Protein AF-U7V9H7-F1 (afdb_monomer_lite)

Sequence (115 aa):
MNNPPDRAIKSSGKIASATRHAEEDVANEFVEAVEKAGLSNEEVKGVLHLYQSNPSGVCPTCLSGLGNPDKASGVIKQLSERYPNLKIKVSSNQVEGVRVTGRSNFTVQNGKYVD

Secondary structure (DSSP, 8-state):
--PPPPPSS--S-SSGGGSS-HHHHHHHHHHHHHHHTT--TTT--EEEEEEES-TT-B-TTTTTTTT-TTS---HHHHHHHHSTTEEEEEEE---TTPPP-SB-EEEEETTEE--

pLDDT: mean 89.59, std 10.97, range [36.5, 98.19]

Foldseek 3Di:
DPDPPDAQFWFPDPDPVRTDDPLSVVLRVVVVVCVVVVHALARDADEAEAEAQDQQADDCRQLWCQANVVTDHHRVLSSQLSNQRYKYWFAYDHDPPDHHPYDGTFIDHNSYTDD

Organism: NCBI:txid888019

Radius of gyration: 14.15 Å; chains: 1; bounding box: 34×43×33 Å

Structure (mmCIF, N/CA/C/O backbone):
data_AF-U7V9H7-F1
#
_entry.id   AF-U7V9H7-F1
#
loop_
_atom_site.group_PDB
_atom_site.id
_atom_site.type_symbol
_atom_site.label_atom_id
_atom_site.label_alt_id
_atom_site.label_comp_id
_atom_site.label_asym_id
_atom_site.label_entity_id
_atom_site.label_seq_id
_atom_site.pdbx_PDB_ins_code
_atom_site.Cartn_x
_atom_site.Cartn_y
_atom_site.Cartn_z
_atom_site.occupancy
_atom_site.B_iso_or_equiv
_atom_site.auth_seq_id
_atom_site.auth_comp_id
_atom_site.auth_asym_id
_atom_site.auth_atom_id
_atom_site.pdbx_PDB_model_num
ATOM 1 N N . MET A 1 1 ? -4.447 29.709 -6.068 1.00 36.50 1 MET A N 1
ATOM 2 C CA . MET A 1 1 ? -3.776 28.406 -6.256 1.00 36.50 1 MET A CA 1
ATOM 3 C C . MET A 1 1 ? -4.681 27.327 -5.686 1.00 36.50 1 MET A C 1
ATOM 5 O O . MET A 1 1 ? -5.032 27.437 -4.520 1.00 36.50 1 MET A O 1
ATOM 9 N N . ASN A 1 2 ? -5.094 26.334 -6.476 1.00 40.44 2 ASN A N 1
ATOM 10 C CA . ASN A 1 2 ? -5.813 25.182 -5.929 1.00 40.44 2 ASN A CA 1
ATOM 11 C C . ASN A 1 2 ? -4.797 24.325 -5.173 1.00 40.44 2 ASN A C 1
ATOM 13 O O . ASN A 1 2 ? -3.866 23.793 -5.777 1.00 40.44 2 ASN A O 1
ATOM 17 N N . ASN A 1 3 ? -4.934 24.263 -3.850 1.00 40.00 3 ASN A N 1
ATOM 18 C CA . ASN A 1 3 ? -4.180 23.324 -3.033 1.00 40.00 3 ASN A CA 1
ATOM 19 C C . ASN A 1 3 ? -4.499 21.915 -3.570 1.00 40.00 3 ASN A C 1
ATOM 21 O O . ASN A 1 3 ? -5.684 21.626 -3.760 1.00 40.00 3 ASN A O 1
ATOM 25 N N . PRO A 1 4 ? -3.512 21.059 -3.895 1.00 52.91 4 PRO A N 1
ATOM 26 C CA . PRO A 1 4 ? -3.831 19.685 -4.260 1.00 52.91 4 PRO A CA 1
ATOM 27 C C . PRO A 1 4 ? -4.640 19.056 -3.114 1.00 52.91 4 PRO A C 1
ATOM 29 O O . PRO A 1 4 ? -4.337 19.360 -1.955 1.00 52.91 4 PRO A O 1
ATOM 32 N N . PRO A 1 5 ? -5.668 18.241 -3.414 1.00 58.62 5 PRO A N 1
ATOM 33 C CA . PRO A 1 5 ? -6.498 17.624 -2.383 1.00 58.62 5 PRO A CA 1
ATOM 34 C C . PRO A 1 5 ? -5.601 16.930 -1.355 1.00 58.62 5 PRO A C 1
ATOM 36 O O . PRO A 1 5 ? -4.578 16.341 -1.723 1.00 58.62 5 PRO A O 1
ATOM 39 N N . ASP A 1 6 ? -5.927 17.064 -0.067 1.00 69.12 6 ASP A N 1
ATOM 40 C CA . ASP A 1 6 ? -5.145 16.396 0.968 1.00 69.12 6 ASP A CA 1
ATOM 41 C C . ASP A 1 6 ? -5.282 14.882 0.778 1.00 69.12 6 ASP A C 1
ATOM 43 O O . ASP A 1 6 ? -6.382 14.340 0.741 1.00 69.12 6 ASP A O 1
ATOM 47 N N . ARG A 1 7 ? -4.148 14.216 0.553 1.00 78.81 7 ARG A N 1
ATOM 48 C CA . ARG A 1 7 ? -4.097 12.782 0.253 1.00 78.81 7 ARG A CA 1
ATOM 49 C C . ARG A 1 7 ? -3.817 12.020 1.526 1.00 78.81 7 ARG A C 1
ATOM 51 O O . ARG A 1 7 ? -2.784 12.236 2.152 1.00 78.81 7 ARG A O 1
ATOM 58 N N . ALA A 1 8 ? -4.700 11.109 1.889 1.00 88.75 8 ALA A N 1
ATOM 59 C CA . ALA A 1 8 ? -4.590 10.376 3.134 1.00 88.75 8 ALA A CA 1
ATOM 60 C C . ALA A 1 8 ? -3.408 9.381 3.135 1.00 88.75 8 ALA A C 1
ATOM 62 O O . ALA A 1 8 ? -2.904 9.050 4.207 1.00 88.75 8 ALA A O 1
ATOM 63 N N . ILE A 1 9 ? -2.963 8.913 1.963 1.00 92.38 9 ILE A N 1
ATOM 64 C CA . ILE A 1 9 ? -1.749 8.104 1.769 1.00 92.38 9 ILE A CA 1
ATOM 65 C C . ILE A 1 9 ? -0.746 8.909 0.935 1.00 92.38 9 ILE A C 1
ATOM 67 O O . ILE A 1 9 ? -1.110 9.438 -0.118 1.00 92.38 9 ILE A O 1
ATOM 71 N N . LYS A 1 10 ? 0.513 9.010 1.382 1.00 92.25 10 LYS A N 1
ATOM 72 C CA . LYS A 1 10 ? 1.548 9.828 0.714 1.00 92.25 10 LYS A CA 1
ATOM 73 C C . LYS A 1 10 ? 2.837 9.040 0.489 1.00 92.25 10 LYS A C 1
ATOM 75 O O . LYS A 1 10 ? 3.251 8.284 1.359 1.00 92.25 10 LYS A O 1
ATOM 80 N N . SER A 1 11 ? 3.520 9.228 -0.638 1.00 89.44 11 SER A N 1
ATOM 81 C CA . SER A 1 11 ? 4.863 8.657 -0.814 1.00 89.44 11 SER A CA 1
ATOM 82 C C . SER A 1 11 ? 5.844 9.182 0.246 1.00 89.44 11 SER A C 1
ATOM 84 O O . SER A 1 11 ? 5.766 10.334 0.669 1.00 89.44 11 SER A O 1
ATOM 86 N N . SER A 1 12 ? 6.804 8.344 0.648 1.00 89.00 12 SER A N 1
ATOM 87 C CA . SER A 1 12 ? 7.921 8.730 1.523 1.00 89.00 12 SER A CA 1
ATOM 88 C C . SER A 1 12 ? 9.042 9.478 0.784 1.00 89.00 12 SER A C 1
ATOM 90 O O . SER A 1 12 ? 9.994 9.956 1.408 1.00 89.00 12 SER A O 1
ATOM 92 N N . GLY A 1 13 ? 8.954 9.573 -0.546 1.00 85.69 13 GLY A N 1
ATOM 93 C CA . GLY A 1 13 ? 9.896 10.302 -1.385 1.00 85.69 13 GLY A CA 1
ATOM 94 C C . GLY A 1 13 ? 9.822 11.816 -1.171 1.00 85.69 13 GLY A C 1
ATOM 95 O O . GLY A 1 13 ? 8.750 12.384 -0.996 1.00 85.69 13 GLY A O 1
ATOM 96 N N . LYS A 1 14 ? 10.980 12.485 -1.218 1.00 82.88 14 LYS A N 1
ATOM 97 C CA . LYS A 1 14 ? 11.091 13.947 -1.031 1.00 82.88 14 LYS A CA 1
ATOM 98 C C . LYS A 1 14 ? 11.161 14.740 -2.340 1.00 82.88 14 LYS A C 1
ATOM 100 O O . LYS A 1 14 ? 11.127 15.965 -2.310 1.00 82.88 14 LYS A O 1
ATOM 105 N N . ILE A 1 15 ? 11.303 14.053 -3.475 1.00 84.38 15 ILE A N 1
ATOM 106 C CA . ILE A 1 15 ? 11.448 14.658 -4.805 1.00 84.38 15 ILE A CA 1
ATOM 107 C C . ILE A 1 15 ? 10.209 14.387 -5.654 1.00 84.38 15 ILE A C 1
ATOM 109 O O . ILE A 1 15 ? 9.574 13.346 -5.499 1.00 84.38 15 ILE A O 1
ATOM 113 N N . ALA A 1 16 ? 9.903 15.292 -6.586 1.00 82.56 16 ALA A N 1
ATOM 114 C CA . ALA A 1 16 ? 8.690 15.220 -7.403 1.00 82.56 16 ALA A CA 1
ATOM 115 C C . ALA A 1 16 ? 8.536 13.876 -8.138 1.00 82.56 16 ALA A C 1
ATOM 117 O O . ALA A 1 16 ? 7.459 13.286 -8.115 1.00 82.56 16 ALA A O 1
ATOM 118 N N . SER A 1 17 ? 9.625 13.347 -8.706 1.00 83.56 17 SER A N 1
ATOM 119 C CA . SER A 1 17 ? 9.632 12.076 -9.442 1.00 83.56 17 SER A CA 1
ATOM 120 C C . SER A 1 17 ? 9.419 10.834 -8.575 1.00 83.56 17 SER A C 1
ATOM 122 O O . SER A 1 17 ? 9.267 9.751 -9.128 1.00 83.56 17 SER A O 1
ATOM 124 N N . ALA A 1 18 ? 9.411 10.962 -7.247 1.00 81.88 18 ALA A N 1
ATOM 125 C CA . ALA A 1 18 ? 9.187 9.869 -6.303 1.00 81.88 18 ALA A CA 1
ATOM 126 C C . ALA A 1 18 ? 7.823 9.967 -5.599 1.00 81.88 18 ALA A C 1
ATOM 128 O O . ALA A 1 18 ? 7.586 9.246 -4.634 1.00 81.88 18 ALA A O 1
ATOM 129 N N . THR A 1 19 ? 6.950 10.875 -6.035 1.00 85.56 19 THR A N 1
ATOM 130 C CA . THR A 1 19 ? 5.607 11.099 -5.477 1.00 85.56 19 THR A CA 1
ATOM 131 C C . THR A 1 19 ? 4.557 10.940 -6.567 1.00 85.56 19 THR A C 1
ATOM 133 O O . THR A 1 19 ? 4.892 11.100 -7.740 1.00 85.56 19 THR A O 1
ATOM 136 N N . ARG A 1 20 ? 3.295 10.687 -6.192 1.00 85.56 20 ARG A N 1
ATOM 137 C CA . ARG A 1 20 ? 2.161 10.586 -7.136 1.00 85.56 20 ARG A CA 1
AT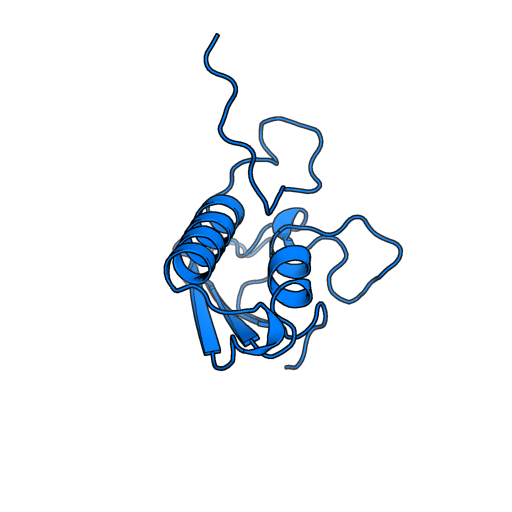OM 138 C C . ARG A 1 20 ? 2.385 9.500 -8.190 1.00 85.56 20 ARG A C 1
ATOM 140 O O . ARG A 1 20 ? 2.179 9.712 -9.380 1.00 85.56 20 ARG A O 1
ATOM 147 N N . HIS A 1 21 ? 2.908 8.357 -7.754 1.00 90.19 21 HIS A N 1
ATOM 148 C CA . HIS A 1 21 ? 2.954 7.165 -8.599 1.00 90.19 21 HIS A CA 1
ATOM 149 C C . HIS A 1 21 ? 1.599 6.464 -8.563 1.00 90.19 21 HIS A C 1
ATOM 151 O O . HIS A 1 21 ? 0.801 6.702 -7.658 1.00 90.19 21 HIS A O 1
ATOM 157 N N . ALA A 1 22 ? 1.363 5.571 -9.523 1.00 89.56 22 ALA A N 1
ATOM 158 C CA . ALA A 1 22 ? 0.087 4.875 -9.664 1.00 89.56 22 ALA A CA 1
ATOM 159 C C . ALA A 1 22 ? -0.347 4.147 -8.377 1.00 89.56 22 ALA A C 1
ATOM 161 O O . ALA A 1 22 ? -1.532 4.108 -8.066 1.00 89.56 22 ALA A O 1
ATOM 162 N N . GLU A 1 23 ? 0.596 3.607 -7.594 1.00 90.25 23 GLU A N 1
ATOM 163 C CA . GLU A 1 23 ? 0.289 2.978 -6.305 1.00 90.25 23 GLU A CA 1
ATOM 164 C C . GLU A 1 23 ? -0.319 3.971 -5.311 1.00 90.25 23 GLU A C 1
ATOM 166 O O . GLU A 1 23 ? -1.188 3.599 -4.528 1.00 90.25 23 GLU A O 1
ATOM 171 N N . GLU A 1 24 ? 0.148 5.223 -5.316 1.00 92.56 24 GLU A N 1
ATOM 172 C CA . GLU A 1 24 ? -0.338 6.276 -4.423 1.00 92.56 24 GLU A CA 1
ATOM 173 C C . GLU A 1 24 ? -1.746 6.715 -4.808 1.00 92.56 24 GLU A C 1
ATOM 175 O O . GLU A 1 24 ? -2.584 6.897 -3.927 1.00 92.56 24 GLU A O 1
ATOM 180 N N . ASP A 1 25 ? -2.017 6.841 -6.104 1.00 92.31 25 ASP A N 1
ATOM 181 C CA . ASP A 1 25 ? -3.333 7.243 -6.596 1.00 92.31 25 ASP A CA 1
ATOM 182 C C . ASP A 1 25 ? -4.374 6.153 -6.307 1.00 92.31 25 ASP A C 1
ATOM 184 O O . ASP A 1 25 ? -5.364 6.431 -5.632 1.00 92.31 25 ASP A O 1
ATOM 188 N N . VAL A 1 26 ? -4.092 4.890 -6.653 1.00 93.75 26 VAL A N 1
ATOM 189 C CA . VAL A 1 26 ? -4.995 3.759 -6.358 1.00 93.75 26 VAL A CA 1
ATOM 190 C C . VAL A 1 26 ? -5.220 3.587 -4.852 1.00 93.75 26 VAL A C 1
ATOM 192 O O . VAL A 1 26 ? -6.334 3.293 -4.418 1.00 93.75 26 VAL A O 1
ATOM 195 N N . ALA A 1 27 ? -4.188 3.791 -4.024 1.00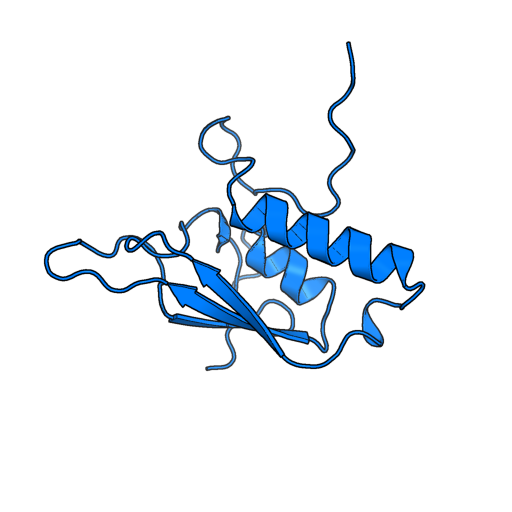 95.25 27 ALA A N 1
ATOM 196 C CA . ALA A 1 27 ? -4.344 3.732 -2.573 1.00 95.25 27 ALA A CA 1
ATOM 197 C C . ALA A 1 27 ? -5.306 4.810 -2.053 1.00 95.25 27 ALA A C 1
ATOM 199 O O . ALA A 1 27 ? -6.114 4.525 -1.171 1.00 95.25 27 ALA A O 1
ATOM 200 N N . ASN A 1 28 ? -5.235 6.033 -2.584 1.00 95.56 28 ASN A N 1
ATOM 201 C CA . ASN A 1 28 ? -6.137 7.108 -2.176 1.00 95.56 28 ASN A CA 1
ATOM 202 C C . ASN A 1 28 ? -7.552 6.927 -2.746 1.00 95.56 28 ASN A C 1
ATOM 204 O O . ASN A 1 28 ? -8.505 7.172 -2.015 1.00 95.56 28 ASN A O 1
ATOM 208 N N . GLU A 1 29 ? -7.709 6.427 -3.975 1.00 95.25 29 GLU A N 1
ATOM 209 C CA . GLU A 1 29 ? -9.023 6.064 -4.534 1.00 95.25 29 GLU A CA 1
ATOM 210 C C . GLU A 1 29 ? -9.721 4.994 -3.686 1.00 95.25 29 GLU A C 1
ATOM 212 O O . GLU A 1 29 ? -10.914 5.096 -3.398 1.00 95.25 29 GLU A O 1
ATOM 217 N N . PHE A 1 30 ? -8.970 3.984 -3.232 1.00 96.31 30 PHE A N 1
ATOM 218 C CA . PHE A 1 30 ? -9.497 2.960 -2.333 1.00 96.31 30 PHE A CA 1
ATOM 219 C C . PHE A 1 30 ? -9.940 3.560 -0.994 1.00 96.31 30 PHE A C 1
ATOM 221 O O . PHE A 1 30 ? -11.024 3.240 -0.509 1.00 96.31 30 PHE A O 1
ATOM 228 N N . VAL A 1 31 ? -9.128 4.448 -0.409 1.00 96.50 31 VAL A N 1
ATOM 229 C CA . VAL A 1 31 ? -9.474 5.135 0.845 1.00 96.50 31 VAL A CA 1
ATOM 230 C C . VAL A 1 31 ? -10.750 5.952 0.686 1.00 96.50 31 VAL A C 1
ATOM 232 O O . VAL A 1 31 ? -11.669 5.805 1.487 1.00 96.50 31 VAL A O 1
ATOM 235 N N . GLU A 1 32 ? -10.846 6.743 -0.380 1.00 95.75 32 GLU A N 1
ATOM 236 C CA . GLU A 1 32 ? -12.026 7.553 -0.674 1.00 95.75 32 GLU A CA 1
ATOM 237 C C . GLU A 1 32 ? -13.282 6.682 -0.848 1.00 95.75 32 GLU A C 1
ATOM 239 O O . GLU A 1 32 ? -14.359 7.035 -0.367 1.00 95.75 32 GLU A O 1
ATOM 244 N N . ALA A 1 33 ? -13.160 5.520 -1.497 1.00 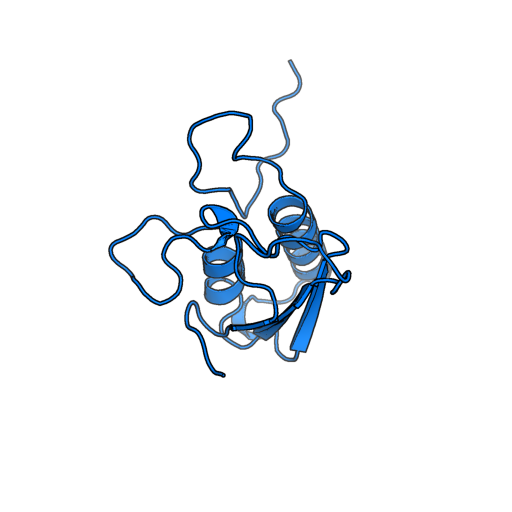95.88 33 ALA A N 1
ATOM 245 C CA . ALA A 1 33 ? -14.269 4.582 -1.663 1.00 95.88 33 ALA A CA 1
ATOM 246 C C . ALA A 1 33 ? -14.740 3.980 -0.327 1.00 95.88 33 ALA A C 1
ATOM 248 O O . ALA A 1 33 ? -15.946 3.865 -0.103 1.00 95.88 33 ALA A O 1
ATOM 249 N N . VAL A 1 34 ? -13.812 3.629 0.570 1.00 96.25 34 VAL A N 1
ATOM 250 C CA . VAL A 1 34 ? -14.132 3.134 1.921 1.00 96.25 34 VAL A CA 1
ATOM 251 C C . VAL A 1 34 ? -14.814 4.218 2.756 1.00 96.25 34 VAL A C 1
ATOM 253 O O . VAL A 1 34 ? -15.845 3.955 3.374 1.00 96.25 34 VAL A O 1
ATOM 256 N N . GLU A 1 35 ? -14.279 5.441 2.738 1.00 94.50 35 GLU A N 1
ATOM 257 C CA . GLU A 1 35 ? -14.847 6.586 3.460 1.00 94.50 35 GLU A CA 1
ATOM 258 C C . GLU A 1 35 ? -16.263 6.909 2.967 1.00 94.50 35 GLU A C 1
ATOM 260 O O . GLU A 1 35 ? -17.182 7.076 3.769 1.00 94.50 35 GLU A O 1
ATOM 265 N N . LYS A 1 36 ? -16.477 6.908 1.645 1.00 95.75 36 LYS A N 1
ATOM 266 C CA . LYS A 1 36 ? -17.806 7.078 1.035 1.00 95.75 36 LYS A CA 1
ATOM 267 C C . LYS A 1 36 ? -18.781 5.960 1.396 1.00 95.75 36 LYS A C 1
ATOM 269 O O . LYS A 1 36 ? -19.981 6.212 1.470 1.00 95.75 36 LYS A O 1
ATOM 274 N N . ALA A 1 37 ? -18.286 4.743 1.611 1.00 96.06 37 ALA A N 1
ATOM 275 C CA . ALA A 1 37 ? -19.094 3.618 2.070 1.00 96.06 37 ALA A CA 1
ATOM 276 C C . ALA A 1 37 ? -19.429 3.688 3.573 1.00 96.06 37 ALA A C 1
ATOM 278 O O . ALA A 1 37 ? -20.242 2.893 4.041 1.00 96.06 37 ALA A O 1
ATOM 279 N N . GLY A 1 38 ? -18.830 4.620 4.326 1.00 96.38 38 GLY A N 1
ATOM 280 C CA . GLY A 1 38 ? -19.057 4.779 5.764 1.00 96.38 38 GLY A CA 1
ATOM 281 C C . GLY A 1 38 ? -18.506 3.628 6.610 1.00 96.38 38 GLY A C 1
ATOM 282 O O . GLY A 1 38 ? -18.982 3.415 7.722 1.00 96.38 38 GLY A O 1
ATOM 283 N N . LEU A 1 39 ? -17.540 2.872 6.082 1.00 96.50 39 LEU A N 1
ATOM 284 C CA . LEU A 1 39 ? -16.922 1.742 6.773 1.00 96.50 39 LEU A CA 1
ATOM 285 C C . LEU A 1 39 ? -15.757 2.217 7.644 1.00 96.50 39 LEU A C 1
ATOM 287 O O . LEU A 1 39 ? -14.958 3.055 7.218 1.00 96.50 39 LEU A O 1
ATOM 291 N N . SER A 1 40 ? -15.614 1.639 8.836 1.00 96.06 40 SER A N 1
ATOM 292 C CA . SER A 1 40 ? -14.388 1.812 9.617 1.00 96.06 40 SER A CA 1
ATOM 293 C C . SER A 1 40 ? -13.230 1.015 9.018 1.00 96.06 40 SER A C 1
ATOM 295 O O . SER A 1 40 ? -13.404 0.016 8.315 1.00 96.06 40 SER A O 1
ATOM 297 N N . ASN A 1 41 ? -12.014 1.450 9.329 1.00 96.12 41 ASN A N 1
ATOM 298 C CA . ASN A 1 41 ? -10.782 0.836 8.851 1.00 96.12 41 ASN A CA 1
ATOM 299 C C . ASN A 1 41 ? -10.659 -0.652 9.230 1.00 96.12 41 ASN A C 1
ATOM 301 O O . ASN A 1 41 ? -10.146 -1.464 8.458 1.00 96.12 41 ASN A O 1
ATOM 305 N N . GLU A 1 42 ? -11.142 -1.018 10.414 1.00 97.00 42 GLU A N 1
ATOM 306 C CA . GLU A 1 42 ? -11.117 -2.369 10.965 1.00 97.00 42 GLU A CA 1
ATOM 307 C C . GLU A 1 42 ? -12.163 -3.288 10.319 1.00 97.00 42 GLU A C 1
ATOM 309 O O . GLU A 1 42 ? -11.960 -4.503 10.247 1.00 97.00 42 GLU A O 1
ATOM 314 N N . GLU A 1 43 ? -13.269 -2.733 9.822 1.00 96.38 43 GLU A N 1
ATOM 315 C CA . GLU A 1 43 ? -14.316 -3.491 9.129 1.00 96.38 43 GLU A CA 1
ATOM 316 C C . GLU A 1 43 ? -13.900 -3.913 7.716 1.00 96.38 43 GLU A C 1
ATOM 318 O O . GLU A 1 43 ? -14.382 -4.929 7.200 1.00 96.38 43 GLU A O 1
ATOM 323 N N . VAL A 1 44 ? -12.972 -3.175 7.100 1.00 97.69 44 VAL A N 1
ATOM 324 C CA . VAL A 1 44 ? -12.436 -3.479 5.771 1.00 97.69 44 VAL A CA 1
ATOM 325 C C . VAL A 1 44 ? -11.570 -4.737 5.835 1.00 97.69 44 VAL A C 1
ATOM 327 O O . VAL A 1 44 ? -10.439 -4.743 6.324 1.00 97.69 44 VAL A O 1
ATOM 330 N N . LYS A 1 45 ? -12.109 -5.832 5.295 1.00 96.69 45 LYS A N 1
ATOM 331 C CA . LYS A 1 45 ? -11.471 -7.152 5.244 1.00 96.69 45 LYS A CA 1
ATOM 332 C C . LYS A 1 45 ? -11.658 -7.797 3.878 1.00 96.69 45 LYS A C 1
ATOM 334 O O . LYS A 1 45 ? -12.618 -7.511 3.171 1.00 96.69 45 LYS A O 1
ATOM 339 N N . GLY A 1 46 ? -10.761 -8.711 3.528 1.00 96.56 46 GLY A N 1
ATOM 340 C CA . GLY A 1 46 ? -10.777 -9.409 2.241 1.00 96.56 46 GLY A CA 1
ATOM 341 C C . GLY A 1 46 ? -9.425 -9.333 1.546 1.00 96.56 46 GLY A C 1
ATOM 342 O O . GLY A 1 46 ? -8.393 -9.221 2.212 1.00 96.56 46 GLY A O 1
ATOM 343 N N . VAL A 1 47 ? -9.433 -9.414 0.214 1.00 97.75 47 VAL A N 1
ATOM 344 C CA . VAL A 1 47 ? -8.220 -9.350 -0.609 1.00 97.75 47 VAL A CA 1
ATOM 345 C C . VA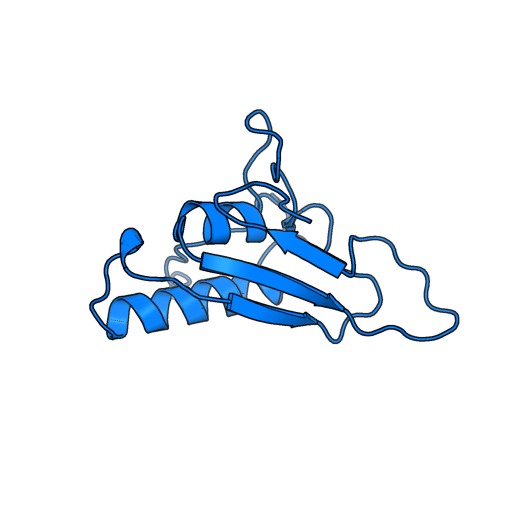L A 1 47 ? -8.348 -8.230 -1.639 1.00 97.75 47 VAL A C 1
ATOM 347 O O . VAL A 1 47 ? -9.177 -8.307 -2.541 1.00 97.75 47 VAL A O 1
ATOM 350 N N . LEU A 1 48 ? -7.503 -7.207 -1.521 1.00 96.69 48 LEU A N 1
ATOM 351 C CA . LEU A 1 48 ? -7.285 -6.206 -2.560 1.00 96.69 48 LEU A CA 1
ATOM 352 C C . LEU A 1 48 ? -6.210 -6.722 -3.517 1.00 96.69 48 LEU A C 1
ATOM 354 O O . LEU A 1 48 ? -5.054 -6.900 -3.131 1.00 96.69 48 LEU A O 1
ATOM 358 N N . HIS A 1 49 ? -6.587 -6.953 -4.770 1.00 96.00 49 HIS A N 1
ATOM 359 C CA . HIS A 1 49 ? -5.652 -7.312 -5.829 1.00 96.00 49 HIS A CA 1
ATOM 360 C C . HIS A 1 49 ? -5.145 -6.044 -6.515 1.00 96.00 49 HIS A C 1
ATOM 362 O O . HIS A 1 49 ? -5.886 -5.391 -7.245 1.00 96.00 49 HIS A O 1
ATOM 368 N N . LEU A 1 50 ? -3.877 -5.706 -6.290 1.00 94.00 50 LEU A N 1
ATOM 369 C CA . LEU A 1 50 ? -3.210 -4.591 -6.952 1.00 94.00 50 LEU A CA 1
ATOM 370 C C . LEU A 1 50 ? -2.367 -5.141 -8.106 1.00 94.00 50 LEU A C 1
ATOM 372 O O . LEU A 1 50 ? -1.305 -5.726 -7.887 1.00 94.00 50 LEU A O 1
ATOM 376 N N . TYR A 1 51 ? -2.849 -4.979 -9.335 1.00 92.62 51 TYR A N 1
ATOM 377 C CA . TYR A 1 51 ? -2.107 -5.361 -10.533 1.00 92.62 51 TYR A CA 1
ATOM 378 C C . TYR A 1 51 ? -1.457 -4.137 -11.175 1.00 92.62 51 TYR A C 1
ATOM 380 O O . TYR A 1 51 ? -2.129 -3.150 -11.469 1.00 92.62 51 TYR A O 1
ATOM 388 N N . GLN A 1 52 ? -0.153 -4.209 -11.424 1.00 87.00 52 GLN A N 1
ATOM 389 C CA . GLN A 1 52 ? 0.588 -3.181 -12.143 1.00 87.00 52 GLN A CA 1
ATOM 390 C C . GLN A 1 52 ? 0.997 -3.656 -13.528 1.00 87.00 52 GLN A C 1
ATOM 392 O O . GLN A 1 52 ? 1.712 -4.643 -13.681 1.00 87.00 52 GLN A O 1
ATOM 397 N N . SER A 1 53 ? 0.672 -2.861 -14.541 1.00 88.31 53 SER A N 1
ATOM 398 C CA . SER A 1 53 ? 1.159 -3.095 -15.901 1.00 88.31 53 SER A CA 1
ATOM 399 C C . SER A 1 53 ? 2.665 -2.844 -16.050 1.00 88.31 53 SER A C 1
ATOM 401 O O . SER A 1 53 ? 3.253 -3.311 -17.021 1.00 88.31 53 SER A O 1
ATOM 403 N N . ASN A 1 54 ? 3.295 -2.116 -15.114 1.00 86.44 54 ASN A N 1
ATOM 404 C CA . ASN A 1 54 ? 4.734 -1.847 -15.133 1.00 86.44 54 ASN A CA 1
ATOM 405 C C . ASN A 1 54 ? 5.529 -3.135 -14.839 1.00 86.44 54 ASN A C 1
ATOM 407 O O . ASN A 1 54 ? 5.506 -3.609 -13.700 1.00 86.44 54 ASN A O 1
ATOM 411 N N . PRO A 1 55 ? 6.294 -3.665 -15.809 1.00 87.69 55 PRO A N 1
ATOM 412 C CA . PRO A 1 55 ? 7.049 -4.904 -15.627 1.00 87.69 55 PRO A CA 1
ATOM 413 C C . PRO A 1 55 ? 8.237 -4.781 -14.667 1.00 87.69 55 PRO A C 1
ATOM 415 O O . PRO A 1 55 ? 8.792 -5.785 -14.225 1.00 87.69 55 PRO A O 1
ATOM 418 N N . S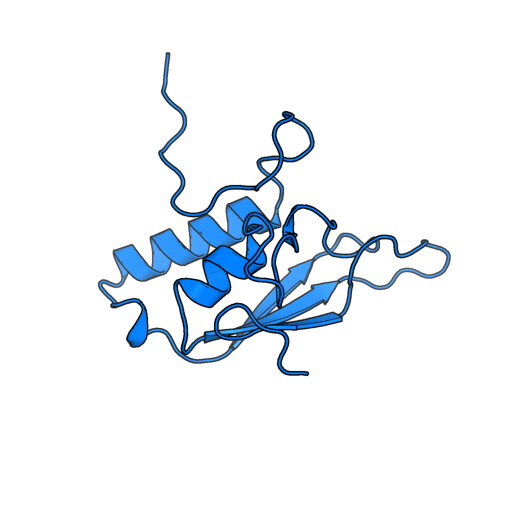ER A 1 56 ? 8.629 -3.556 -14.312 1.00 87.62 56 SER A N 1
ATOM 419 C CA . SER A 1 56 ? 9.759 -3.310 -13.412 1.00 87.62 56 SER A CA 1
ATOM 420 C C . SER A 1 56 ? 9.453 -3.638 -11.946 1.00 87.62 56 SER A C 1
ATOM 422 O O . SER A 1 56 ? 10.393 -3.709 -11.151 1.00 87.62 56 SER A O 1
ATOM 424 N N . GLY A 1 57 ? 8.180 -3.851 -11.592 1.00 90.19 57 GLY A N 1
ATOM 425 C CA . GLY A 1 57 ? 7.718 -4.057 -10.218 1.00 90.19 57 GLY A CA 1
ATOM 426 C C . GLY A 1 57 ? 7.460 -2.755 -9.454 1.00 90.19 57 GLY A C 1
ATOM 427 O O . GLY A 1 57 ? 7.729 -1.657 -9.949 1.00 90.19 57 GLY A O 1
ATOM 428 N N . VAL A 1 58 ? 6.975 -2.890 -8.217 1.00 91.19 58 VAL A N 1
ATOM 429 C CA . VAL A 1 58 ? 6.734 -1.755 -7.312 1.00 91.19 58 VAL A CA 1
ATOM 430 C C . VAL A 1 58 ? 8.065 -1.133 -6.910 1.00 91.19 58 VAL A C 1
ATOM 432 O O . VAL A 1 58 ? 8.985 -1.838 -6.476 1.00 91.19 58 VAL A O 1
ATOM 435 N N . CYS A 1 59 ? 8.170 0.192 -7.015 1.00 91.19 59 CYS A N 1
ATOM 436 C CA . CYS A 1 59 ? 9.423 0.880 -6.729 1.00 91.19 59 CYS A CA 1
ATOM 437 C C . CYS A 1 59 ? 9.796 0.815 -5.226 1.00 91.19 59 CYS A C 1
ATOM 439 O O . CYS A 1 59 ? 8.916 0.752 -4.358 1.00 91.19 59 CYS A O 1
ATOM 441 N N . PRO A 1 60 ? 11.096 0.886 -4.873 1.00 90.06 60 PRO A N 1
ATOM 442 C CA . PRO A 1 60 ? 11.536 0.816 -3.476 1.00 90.06 60 PRO A CA 1
ATOM 443 C C . PRO A 1 60 ? 10.929 1.893 -2.566 1.00 90.06 60 PRO A C 1
ATOM 445 O O . PRO A 1 60 ? 10.708 1.642 -1.383 1.00 90.06 60 PRO A O 1
ATOM 448 N N . THR A 1 61 ? 10.635 3.082 -3.100 1.00 91.62 61 THR A N 1
ATOM 449 C CA . THR A 1 61 ? 10.012 4.176 -2.340 1.00 91.62 61 THR A CA 1
ATOM 450 C C . THR A 1 61 ? 8.576 3.836 -1.937 1.00 91.62 61 THR A C 1
ATOM 452 O O . THR A 1 61 ? 8.211 4.008 -0.773 1.00 91.62 61 THR A O 1
ATOM 455 N N . CYS A 1 62 ? 7.782 3.269 -2.851 1.00 91.94 62 CYS A N 1
ATOM 456 C CA . CYS A 1 62 ? 6.419 2.811 -2.567 1.00 91.94 62 CYS A CA 1
ATOM 457 C C . CYS A 1 62 ? 6.388 1.668 -1.534 1.00 91.94 62 CYS A C 1
ATOM 459 O O . CYS A 1 62 ? 5.445 1.582 -0.745 1.00 91.94 62 CYS A O 1
ATOM 461 N N . LEU A 1 63 ? 7.441 0.842 -1.486 1.00 92.81 63 LEU A N 1
ATOM 462 C CA . LEU A 1 63 ? 7.622 -0.252 -0.518 1.00 92.81 63 LEU A CA 1
ATOM 463 C C . LEU A 1 63 ? 8.308 0.164 0.791 1.00 92.81 63 LEU A C 1
ATOM 465 O O . LEU A 1 63 ? 8.502 -0.679 1.667 1.00 92.81 63 LEU A O 1
ATOM 469 N N . SER A 1 64 ? 8.730 1.422 0.928 1.00 93.25 64 SER A N 1
ATOM 470 C CA . SER A 1 64 ? 9.562 1.851 2.054 1.00 93.25 64 SER A CA 1
ATOM 471 C C . SER A 1 64 ? 8.931 1.500 3.409 1.00 93.25 64 SER A C 1
ATOM 473 O O . SER A 1 64 ? 7.719 1.577 3.595 1.00 93.25 64 SER A O 1
ATOM 475 N N . GLY A 1 65 ? 9.756 1.075 4.364 1.00 91.44 65 GLY A N 1
ATOM 476 C CA . GLY A 1 65 ? 9.315 0.705 5.713 1.00 91.44 65 GLY A CA 1
ATOM 477 C C . GLY A 1 65 ? 8.504 -0.586 5.823 1.00 91.44 65 GLY A C 1
ATOM 478 O O . GLY A 1 65 ? 8.233 -1.030 6.934 1.00 91.44 65 GLY A O 1
ATOM 479 N N . LEU A 1 66 ? 8.115 -1.234 4.723 1.00 91.19 66 LEU A N 1
ATOM 480 C CA . LEU A 1 66 ? 7.341 -2.474 4.778 1.00 91.19 66 LEU A CA 1
ATOM 481 C C . LEU A 1 66 ? 8.152 -3.586 5.466 1.00 91.19 66 LEU A C 1
ATOM 483 O O . LEU A 1 66 ? 9.244 -3.936 5.016 1.00 91.19 66 LEU A O 1
ATOM 487 N N . GLY A 1 67 ? 7.640 -4.102 6.588 1.00 82.25 67 GLY A N 1
ATOM 488 C CA . GLY A 1 67 ? 8.369 -5.032 7.460 1.00 82.25 67 GLY A CA 1
ATOM 489 C C . GLY A 1 67 ? 9.527 -4.419 8.268 1.00 82.25 67 GLY A C 1
ATOM 490 O O . GLY A 1 67 ? 10.230 -5.162 8.947 1.00 82.25 67 GLY A O 1
ATOM 491 N N . ASN A 1 68 ? 9.736 -3.098 8.224 1.00 87.06 68 ASN A N 1
ATOM 492 C CA . ASN A 1 68 ? 10.755 -2.388 9.002 1.00 87.06 68 ASN A CA 1
ATOM 493 C C . ASN A 1 68 ? 10.180 -1.082 9.602 1.00 87.06 68 ASN A C 1
ATOM 495 O O . ASN A 1 68 ? 10.047 -0.091 8.878 1.00 87.06 68 ASN A O 1
ATOM 499 N N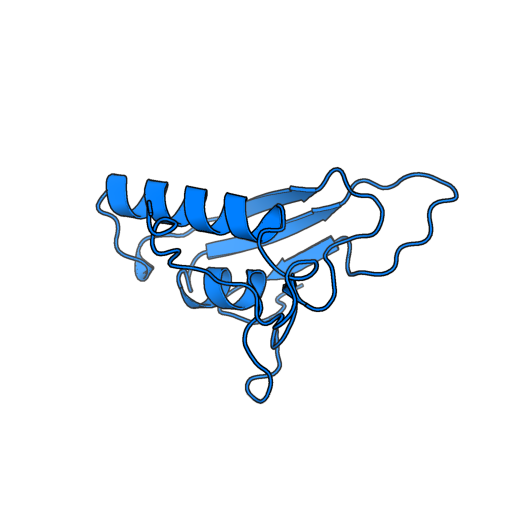 . PRO A 1 69 ? 9.875 -1.051 10.913 1.00 81.12 69 PRO A N 1
ATOM 500 C CA . PRO A 1 69 ? 9.263 0.111 11.558 1.00 81.12 69 PRO A CA 1
ATOM 501 C C . PRO A 1 69 ? 10.178 1.346 11.621 1.00 81.12 69 PRO A C 1
ATOM 503 O O . PRO A 1 69 ? 9.667 2.456 11.735 1.00 81.12 69 PRO A O 1
ATOM 506 N N . ASP A 1 70 ? 11.498 1.184 11.487 1.00 87.19 70 ASP A N 1
ATOM 507 C CA . ASP A 1 70 ? 12.479 2.272 11.624 1.00 87.19 70 ASP A CA 1
ATOM 508 C C . ASP A 1 70 ? 12.633 3.115 10.346 1.00 87.19 70 ASP A C 1
ATOM 510 O O . ASP A 1 70 ? 13.364 4.108 10.314 1.00 87.19 70 ASP A O 1
ATOM 514 N N . LYS A 1 71 ? 11.964 2.723 9.256 1.00 88.88 71 LYS A N 1
ATOM 515 C CA . LYS A 1 71 ? 11.959 3.461 7.989 1.00 88.88 71 LYS A CA 1
ATOM 516 C C . LYS A 1 71 ? 10.615 4.129 7.748 1.00 88.88 71 LYS A C 1
ATOM 518 O O . LYS A 1 71 ? 9.561 3.587 8.064 1.00 88.88 71 LYS A O 1
ATOM 523 N N . ALA A 1 72 ? 10.664 5.287 7.087 1.00 89.62 72 ALA A N 1
ATOM 524 C CA . ALA A 1 72 ? 9.468 6.005 6.671 1.00 89.62 72 ALA A CA 1
ATOM 525 C C . ALA A 1 72 ? 8.535 5.088 5.866 1.00 89.62 72 ALA A C 1
ATOM 527 O O . ALA A 1 72 ? 8.970 4.450 4.899 1.00 89.62 72 ALA A O 1
ATOM 528 N N . SER A 1 73 ? 7.262 5.044 6.258 1.00 92.88 73 SER A N 1
ATOM 529 C CA . SER A 1 73 ? 6.253 4.233 5.585 1.00 92.88 73 SER A CA 1
ATOM 530 C C . SER A 1 73 ? 6.052 4.723 4.155 1.00 92.88 73 SER A C 1
ATOM 532 O O . SER A 1 73 ? 5.696 5.875 3.931 1.00 92.88 73 SER A O 1
ATOM 534 N N . GLY A 1 74 ? 6.272 3.849 3.183 1.00 94.31 74 GLY A N 1
ATOM 535 C CA . GLY A 1 74 ? 5.838 4.033 1.807 1.00 94.31 74 GLY A CA 1
ATOM 536 C C . GLY A 1 74 ? 4.338 3.786 1.670 1.00 94.31 74 GLY A C 1
ATOM 537 O O . GLY A 1 74 ? 3.665 3.365 2.614 1.00 94.31 74 GLY A O 1
ATOM 538 N N . VAL A 1 75 ? 3.827 4.024 0.466 1.00 95.62 75 VAL A N 1
ATOM 539 C CA . VAL A 1 75 ? 2.401 3.942 0.124 1.00 95.62 75 VAL A CA 1
ATOM 540 C C . VAL A 1 75 ? 1.786 2.598 0.519 1.00 95.62 75 VAL A C 1
ATOM 542 O O . VAL A 1 75 ? 0.749 2.562 1.179 1.00 95.62 75 VAL A O 1
ATOM 545 N N . ILE A 1 76 ? 2.447 1.490 0.171 1.00 95.94 76 ILE A N 1
ATOM 546 C CA . ILE A 1 76 ? 1.903 0.145 0.400 1.00 95.94 76 ILE A CA 1
ATOM 547 C C . ILE A 1 76 ? 1.812 -0.168 1.898 1.00 95.94 76 ILE A C 1
ATOM 549 O O . ILE A 1 76 ? 0.824 -0.745 2.351 1.00 95.94 76 ILE A O 1
ATOM 553 N N . LYS A 1 77 ? 2.812 0.253 2.684 1.00 96.06 77 LYS A N 1
ATOM 554 C CA . LYS A 1 77 ? 2.788 0.094 4.143 1.00 96.06 77 LYS A CA 1
ATOM 555 C C . LYS A 1 77 ? 1.667 0.913 4.765 1.00 96.06 77 LYS A C 1
ATOM 557 O O . LYS A 1 77 ? 0.892 0.356 5.528 1.00 96.06 77 LYS A O 1
ATOM 562 N N . GLN A 1 78 ? 1.550 2.192 4.406 1.00 97.19 78 GLN A N 1
ATOM 563 C CA . GLN A 1 78 ? 0.506 3.062 4.953 1.00 97.19 78 GLN A CA 1
ATOM 564 C C . GLN A 1 78 ? -0.896 2.513 4.668 1.00 97.19 78 GLN A C 1
ATOM 566 O O . GLN A 1 78 ? -1.720 2.467 5.576 1.00 97.19 78 GLN A O 1
ATOM 571 N N . LEU A 1 79 ? -1.158 2.053 3.438 1.00 97.44 79 LEU A N 1
ATOM 572 C CA . LEU A 1 79 ? -2.448 1.459 3.078 1.00 97.44 79 LEU A CA 1
ATOM 573 C C . LEU A 1 79 ? -2.724 0.181 3.886 1.00 97.44 79 LEU A C 1
ATOM 575 O O . LEU A 1 79 ? -3.822 -0.009 4.400 1.00 97.44 79 LEU A O 1
ATOM 579 N N . SER A 1 80 ? -1.712 -0.676 4.028 1.00 97.44 80 SER A N 1
ATOM 580 C CA . SER A 1 80 ? -1.824 -1.940 4.759 1.00 97.44 80 SER A CA 1
ATOM 581 C C . SER A 1 80 ? -1.998 -1.758 6.272 1.00 97.44 80 SER A C 1
ATOM 583 O O . SER A 1 80 ? -2.719 -2.531 6.892 1.00 97.44 80 SER A O 1
ATOM 585 N N . GLU A 1 81 ? -1.346 -0.759 6.869 1.00 97.00 81 GLU A N 1
ATOM 586 C CA . GLU A 1 81 ? -1.501 -0.410 8.290 1.00 97.00 81 GLU A CA 1
ATOM 587 C C . GLU A 1 81 ? -2.840 0.277 8.556 1.00 97.00 81 GLU A C 1
ATOM 589 O O . GLU A 1 81 ? -3.452 0.035 9.593 1.00 97.00 81 GLU A O 1
ATOM 594 N N . ARG A 1 82 ? -3.317 1.102 7.613 1.00 97.38 82 ARG A N 1
ATOM 595 C CA . ARG A 1 82 ? -4.640 1.722 7.712 1.00 97.38 82 ARG A CA 1
ATOM 596 C C . ARG A 1 82 ? -5.748 0.677 7.718 1.00 97.38 82 ARG A C 1
ATOM 598 O O . ARG A 1 82 ? -6.670 0.831 8.498 1.00 97.38 82 ARG A O 1
ATOM 605 N N . TYR A 1 83 ? -5.658 -0.364 6.891 1.00 98.06 83 TYR A N 1
ATOM 606 C CA . TYR A 1 83 ? -6.653 -1.439 6.821 1.00 98.06 83 TYR A CA 1
ATOM 607 C C . TYR A 1 83 ? -6.062 -2.760 7.339 1.00 98.06 83 TYR A C 1
ATOM 609 O O . TYR A 1 83 ? -5.697 -3.629 6.541 1.00 98.06 83 TYR A O 1
ATOM 617 N N . PRO A 1 84 ? -5.952 -2.954 8.669 1.00 97.38 84 PRO A N 1
ATOM 618 C CA . PRO A 1 84 ? -5.185 -4.061 9.251 1.00 97.38 84 PRO A CA 1
ATOM 619 C C . PRO A 1 84 ? -5.741 -5.451 8.896 1.00 97.38 84 PRO A C 1
ATOM 621 O O . PRO A 1 84 ? -4.996 -6.435 8.849 1.00 97.38 84 PRO A O 1
ATOM 624 N N . ASN A 1 85 ? -7.041 -5.541 8.600 1.00 97.75 85 ASN A N 1
ATOM 625 C CA . ASN A 1 85 ? -7.728 -6.784 8.239 1.00 97.75 85 ASN A CA 1
ATOM 626 C C . ASN A 1 85 ? -7.776 -7.044 6.721 1.00 97.75 85 ASN A C 1
ATOM 628 O O . ASN A 1 85 ? -8.244 -8.103 6.291 1.00 97.75 85 ASN A O 1
ATOM 632 N N . LEU A 1 86 ? -7.261 -6.120 5.905 1.00 98.19 86 LEU A N 1
ATOM 633 C CA . LEU A 1 86 ? -7.182 -6.251 4.455 1.00 98.19 86 LEU A CA 1
ATOM 634 C C . LEU A 1 86 ? -5.862 -6.913 4.046 1.00 98.19 86 LEU A C 1
ATOM 636 O O . LEU A 1 86 ? -4.773 -6.440 4.378 1.00 98.19 86 LEU A O 1
ATOM 640 N N . LYS A 1 87 ? -5.950 -7.989 3.261 1.00 98.06 87 LYS A N 1
ATOM 641 C CA . LYS A 1 87 ? -4.794 -8.536 2.544 1.00 98.06 87 LYS A CA 1
ATOM 642 C C . LYS A 1 87 ? -4.640 -7.791 1.229 1.00 98.06 87 LYS A C 1
ATOM 644 O O . LYS A 1 87 ? -5.592 -7.699 0.464 1.00 98.06 87 LYS A O 1
ATOM 649 N N . ILE A 1 88 ? -3.445 -7.300 0.934 1.00 97.69 88 ILE A N 1
ATOM 650 C CA . ILE A 1 88 ? -3.146 -6.635 -0.335 1.00 97.69 88 ILE A CA 1
ATOM 651 C C . ILE A 1 88 ? -2.197 -7.543 -1.105 1.00 97.69 88 ILE A C 1
ATOM 653 O O . ILE A 1 88 ? -1.043 -7.725 -0.712 1.00 97.69 88 ILE A O 1
ATOM 657 N N . LYS A 1 89 ? -2.697 -8.138 -2.186 1.00 97.31 89 LYS A N 1
ATOM 658 C CA . LYS A 1 89 ? -1.919 -8.986 -3.084 1.00 97.31 89 LYS A CA 1
ATOM 659 C C . LYS A 1 89 ? -1.467 -8.148 -4.267 1.00 97.31 89 LYS A C 1
ATOM 661 O O . LYS A 1 89 ? -2.285 -7.756 -5.098 1.00 97.31 89 LYS A O 1
ATOM 666 N N . VAL A 1 90 ? -0.170 -7.882 -4.332 1.00 95.25 90 VAL A N 1
ATOM 667 C CA . VAL A 1 90 ? 0.432 -7.096 -5.403 1.00 95.25 90 VAL A CA 1
ATOM 668 C C . VAL A 1 90 ? 1.035 -8.028 -6.439 1.00 95.25 90 VAL A C 1
ATOM 670 O O . VAL A 1 90 ? 1.727 -8.990 -6.100 1.00 95.25 90 VAL A O 1
ATOM 673 N N . SER A 1 91 ? 0.763 -7.734 -7.703 1.00 93.56 91 SER A N 1
ATOM 674 C CA . SER A 1 91 ? 1.333 -8.433 -8.850 1.00 93.56 91 SER A CA 1
ATOM 675 C C . SER A 1 91 ? 1.683 -7.433 -9.941 1.00 93.56 91 SER A C 1
ATOM 677 O O . SER A 1 91 ? 0.990 -6.434 -10.123 1.00 93.56 91 SER A O 1
ATOM 679 N N . SER A 1 92 ? 2.751 -7.698 -10.676 1.00 91.19 92 SER A N 1
ATOM 680 C CA . SER A 1 92 ? 3.169 -6.891 -11.816 1.00 91.19 92 SER A CA 1
ATOM 681 C C . SER A 1 92 ? 3.207 -7.744 -13.072 1.00 91.19 92 SER A C 1
ATOM 683 O O . SER A 1 92 ? 3.461 -8.951 -13.011 1.00 91.19 92 SER A O 1
ATOM 685 N N . ASN A 1 93 ? 2.972 -7.111 -14.219 1.00 88.56 93 ASN A N 1
ATOM 686 C CA . ASN A 1 93 ? 3.120 -7.758 -15.510 1.00 88.56 93 ASN A CA 1
ATOM 687 C C . ASN A 1 93 ? 4.533 -8.344 -15.663 1.00 88.56 93 ASN A C 1
ATOM 689 O O . ASN A 1 93 ? 5.505 -7.751 -15.200 1.00 88.56 93 ASN A O 1
ATOM 693 N N . GLN A 1 94 ? 4.661 -9.491 -16.324 1.00 84.81 94 GLN A N 1
ATOM 694 C CA . GLN A 1 94 ? 5.964 -10.076 -16.638 1.00 84.81 94 GLN A CA 1
ATOM 695 C C . GLN A 1 94 ? 6.169 -10.014 -18.144 1.00 84.81 94 GLN A C 1
ATOM 697 O O . GLN A 1 94 ? 5.377 -10.558 -18.908 1.00 84.81 94 GLN A O 1
ATOM 702 N N . VAL A 1 95 ? 7.223 -9.318 -18.561 1.00 87.88 95 VAL A N 1
ATOM 703 C CA . VAL A 1 95 ? 7.592 -9.163 -19.968 1.00 87.88 95 VAL A CA 1
ATOM 704 C C . VAL A 1 95 ? 8.999 -9.713 -20.142 1.00 87.88 95 VAL A C 1
ATOM 706 O O . VAL A 1 95 ? 9.916 -9.312 -19.423 1.00 87.88 95 VAL A O 1
ATOM 709 N N . GLU A 1 96 ? 9.163 -10.648 -21.077 1.00 85.94 96 GLU A N 1
ATOM 710 C CA . GLU A 1 96 ? 10.455 -11.270 -21.361 1.00 85.94 96 GLU A CA 1
ATOM 711 C C . GLU A 1 96 ? 11.494 -10.210 -21.764 1.00 85.94 96 GLU A C 1
ATOM 713 O O . GLU A 1 96 ? 11.196 -9.259 -22.485 1.00 85.94 96 GLU A O 1
ATOM 718 N N . GLY A 1 97 ? 12.718 -10.341 -21.249 1.00 83.81 97 GLY A N 1
ATOM 719 C CA . GLY A 1 97 ? 13.809 -9.400 -21.514 1.00 83.81 97 GLY A CA 1
ATOM 720 C C . GLY A 1 97 ? 13.769 -8.096 -20.704 1.00 83.81 97 GLY A C 1
ATOM 721 O O . GLY A 1 97 ? 14.749 -7.350 -20.733 1.00 83.81 97 GLY A O 1
ATOM 722 N N . VAL A 1 98 ? 12.708 -7.813 -19.933 1.00 86.12 98 VAL A N 1
ATOM 723 C CA . VAL A 1 98 ? 12.670 -6.638 -19.046 1.00 86.12 98 VAL A CA 1
ATOM 724 C C . VAL A 1 98 ? 13.274 -6.960 -17.682 1.00 86.12 98 VAL A C 1
ATOM 726 O O . VAL A 1 98 ? 12.870 -7.897 -16.994 1.00 86.12 98 VAL A O 1
ATOM 729 N N . ARG A 1 99 ? 14.237 -6.140 -17.248 1.00 83.12 99 ARG A N 1
ATOM 730 C CA . ARG A 1 99 ? 14.841 -6.260 -15.920 1.00 83.12 99 ARG A CA 1
ATOM 731 C C . ARG A 1 99 ? 13.880 -5.767 -14.838 1.00 83.12 99 ARG A C 1
ATOM 733 O O . ARG A 1 99 ? 13.585 -4.577 -14.754 1.00 83.12 99 ARG A O 1
ATOM 740 N N . VAL A 1 100 ? 13.494 -6.667 -13.940 1.00 84.44 100 VAL A N 1
ATOM 741 C CA . VAL A 1 100 ? 12.812 -6.319 -12.690 1.00 84.44 100 VAL A CA 1
ATOM 742 C C . VAL A 1 100 ? 13.782 -5.566 -11.774 1.00 84.44 100 VAL A C 1
ATOM 744 O O . VAL A 1 100 ? 14.897 -6.025 -11.517 1.00 84.44 100 VAL A O 1
ATOM 747 N N . THR A 1 101 ? 13.370 -4.395 -11.293 1.00 83.06 101 THR A N 1
ATOM 748 C CA . THR A 1 101 ? 14.177 -3.539 -10.398 1.00 83.06 101 THR A CA 1
ATOM 749 C C . THR A 1 101 ? 13.510 -3.306 -9.044 1.00 83.06 101 THR A C 1
ATOM 751 O O . THR A 1 101 ? 14.191 -2.998 -8.067 1.00 83.06 101 THR A O 1
ATOM 754 N N . GLY A 1 102 ? 12.191 -3.482 -8.976 1.00 83.81 102 GLY A N 1
ATOM 755 C CA . GLY A 1 102 ? 11.379 -3.468 -7.770 1.00 83.81 102 GLY A CA 1
ATOM 756 C C . GLY A 1 102 ? 10.973 -4.869 -7.309 1.00 83.81 102 GLY A C 1
ATOM 757 O O . GLY A 1 102 ? 11.596 -5.869 -7.665 1.00 83.81 102 GLY A O 1
ATOM 758 N N . ARG A 1 103 ? 9.901 -4.945 -6.510 1.00 89.50 103 ARG A N 1
ATOM 759 C CA . ARG A 1 103 ? 9.274 -6.221 -6.123 1.00 89.50 103 ARG A CA 1
ATOM 760 C C . ARG A 1 103 ? 7.984 -6.418 -6.915 1.00 89.50 103 ARG A C 1
ATOM 762 O O . ARG A 1 103 ? 7.132 -5.535 -6.916 1.00 89.50 103 ARG A O 1
ATOM 769 N N . SER A 1 104 ? 7.853 -7.567 -7.572 1.00 88.75 104 SER A N 1
ATOM 770 C CA . SER A 1 104 ? 6.803 -7.784 -8.580 1.00 88.75 104 SER A CA 1
ATOM 771 C C . SER A 1 104 ? 5.636 -8.643 -8.115 1.00 88.75 104 SER A C 1
ATOM 773 O O . SER A 1 104 ? 4.556 -8.516 -8.665 1.00 88.75 104 SER A O 1
ATOM 775 N N . ASN A 1 105 ? 5.826 -9.534 -7.142 1.00 92.50 105 ASN A N 1
ATOM 776 C CA . ASN A 1 105 ? 4.756 -10.386 -6.620 1.00 92.50 105 ASN A CA 1
ATOM 777 C C . ASN A 1 105 ? 4.957 -10.555 -5.122 1.00 92.50 105 ASN A C 1
ATOM 779 O O . ASN A 1 105 ? 6.021 -11.008 -4.703 1.00 92.50 105 ASN A O 1
ATOM 783 N N . PHE A 1 106 ? 3.982 -10.128 -4.327 1.00 95.00 106 PHE A N 1
ATOM 784 C CA . PHE A 1 106 ? 4.032 -10.247 -2.874 1.00 95.00 106 PHE A CA 1
ATOM 785 C C . PHE A 1 106 ? 2.660 -9.969 -2.261 1.00 95.00 106 PHE A C 1
ATOM 787 O O . PHE A 1 106 ? 1.823 -9.284 -2.853 1.00 95.00 106 PHE A O 1
ATOM 794 N N . THR A 1 107 ? 2.452 -10.465 -1.045 1.00 97.38 107 THR A N 1
ATOM 795 C CA . THR A 1 107 ? 1.251 -10.175 -0.260 1.00 97.38 107 THR A CA 1
ATOM 796 C C . THR A 1 107 ? 1.634 -9.428 1.008 1.00 97.38 107 THR A C 1
ATOM 798 O O . THR A 1 107 ? 2.610 -9.783 1.675 1.00 97.38 107 THR A O 1
ATOM 801 N N . VAL A 1 108 ? 0.862 -8.397 1.353 1.00 97.06 108 VAL A N 1
ATOM 802 C CA . VAL A 1 108 ? 1.015 -7.665 2.614 1.00 97.06 108 VAL A CA 1
ATOM 803 C C . VAL A 1 108 ? -0.272 -7.647 3.413 1.00 97.06 108 VAL A C 1
ATOM 805 O O . VAL A 1 108 ? -1.370 -7.626 2.857 1.00 97.06 108 VAL A O 1
ATOM 808 N N . GLN A 1 109 ? -0.123 -7.619 4.729 1.00 97.56 109 GLN A N 1
ATOM 809 C CA . GLN A 1 109 ? -1.208 -7.381 5.664 1.00 97.56 109 GLN A CA 1
ATOM 810 C C . GLN A 1 109 ? -0.650 -6.694 6.908 1.00 97.56 109 GLN A C 1
ATOM 812 O O . GLN A 1 109 ? 0.426 -7.057 7.389 1.00 97.56 109 GLN A O 1
ATOM 817 N N . ASN A 1 110 ? -1.376 -5.696 7.416 1.00 96.62 110 ASN A N 1
ATOM 818 C CA . ASN A 1 110 ? -1.006 -4.926 8.599 1.00 96.62 110 ASN A CA 1
ATOM 819 C C . ASN A 1 110 ? 0.472 -4.463 8.604 1.00 96.62 110 ASN A C 1
ATOM 821 O O . ASN A 1 110 ? 1.223 -4.697 9.555 1.00 96.62 110 ASN A O 1
ATOM 825 N N . GLY A 1 111 ? 0.925 -3.893 7.482 1.00 94.94 111 GLY A N 1
ATOM 826 C CA . GLY A 1 111 ? 2.273 -3.328 7.334 1.00 94.94 111 GLY A CA 1
ATOM 827 C C . GLY A 1 111 ? 3.414 -4.346 7.196 1.00 94.94 111 GLY A C 1
ATOM 828 O O . GLY A 1 111 ? 4.589 -3.961 7.219 1.00 94.94 111 GLY A O 1
ATOM 829 N N . LYS A 1 112 ? 3.104 -5.639 7.042 1.00 94.69 112 LYS A N 1
ATOM 830 C CA . LYS A 1 112 ? 4.089 -6.728 6.959 1.00 94.69 112 LYS A CA 1
ATOM 831 C C . LYS A 1 112 ? 3.863 -7.595 5.728 1.00 94.69 112 LYS A C 1
ATOM 833 O O . LYS A 1 112 ? 2.740 -7.724 5.253 1.00 94.69 112 LYS A O 1
ATOM 838 N N . TYR A 1 113 ? 4.935 -8.214 5.241 1.00 95.12 113 TYR A N 1
ATOM 839 C CA . TYR A 1 113 ? 4.832 -9.312 4.282 1.00 95.12 113 TYR A CA 1
ATOM 840 C C . TYR A 1 113 ? 4.244 -10.542 4.978 1.00 95.12 113 TYR A C 1
ATOM 842 O O . TYR A 1 113 ? 4.598 -10.818 6.125 1.00 95.12 113 TYR A O 1
ATOM 850 N N . VAL A 1 114 ? 3.347 -11.250 4.296 1.00 93.19 114 VAL A N 1
ATOM 851 C CA . VAL A 1 114 ? 2.638 -12.419 4.851 1.00 93.19 114 VAL A CA 1
ATOM 852 C C . VAL A 1 114 ? 2.666 -13.650 3.939 1.00 93.19 114 VAL A C 1
ATOM 854 O O . VAL A 1 114 ? 1.996 -14.632 4.241 1.00 93.19 114 VAL A O 1
ATOM 857 N N . ASP A 1 115 ? 3.437 -13.587 2.852 1.00 76.69 115 ASP A N 1
ATOM 858 C CA . ASP A 1 115 ? 3.710 -14.669 1.898 1.00 76.69 115 ASP A CA 1
ATOM 859 C C . ASP A 1 115 ? 5.149 -14.526 1.377 1.00 76.69 115 ASP A C 1
ATOM 861 O O . ASP A 1 115 ? 5.554 -13.358 1.129 1.00 76.69 115 ASP A O 1
#